Protein AF-A0A961R916-F1 (afdb_monomer)

Foldseek 3Di:
DDDDDDDDDDDDDDDDDDDDDDDPPDDDDPDPDDDPPLVVLVVLLVVLCVVLVWAPWDKDQCVPVDPPGGIDIDTHAPDLVSLLVSVVSSQVSCVVSVVDGDDWDPSVVSPDIDD

Sequence (115 aa):
MRPQSRCSSRKGKTLTTATHTKTAKAASKPDAGRSSGEHEALRTALASLEDSKAEDIVPIDIKGKSSLADYMVVASGRSHRHVAAVADHLIKAMKEAGFGNARVEGLSSADWVLI

Structure (mmCIF, N/CA/C/O backbone):
data_AF-A0A961R916-F1
#
_entry.id   AF-A0A961R916-F1
#
loop_
_atom_site.group_PDB
_atom_site.id
_atom_site.type_symbol
_atom_site.label_atom_id
_atom_site.label_alt_id
_atom_site.label_comp_id
_atom_site.label_asym_id
_atom_site.label_entity_id
_atom_site.label_seq_id
_atom_site.pdbx_PDB_ins_code
_atom_site.Cartn_x
_atom_site.Cartn_y
_atom_site.Cartn_z
_atom_site.occupancy
_atom_site.B_iso_or_equiv
_atom_site.auth_seq_id
_atom_site.auth_comp_id
_atom_site.auth_asym_id
_atom_site.auth_atom_id
_atom_site.pdbx_PDB_model_num
ATOM 1 N N . MET A 1 1 ? 50.541 -52.027 -26.596 1.00 45.56 1 MET A N 1
ATOM 2 C CA . MET A 1 1 ? 50.386 -50.562 -26.436 1.00 45.56 1 MET A CA 1
ATOM 3 C C . MET A 1 1 ? 48.987 -50.138 -26.875 1.00 45.56 1 MET A C 1
ATOM 5 O O . MET A 1 1 ? 48.628 -50.423 -28.007 1.00 45.56 1 MET A O 1
ATOM 9 N N . ARG A 1 2 ? 48.191 -49.495 -26.008 1.00 47.84 2 ARG A N 1
ATOM 10 C CA . ARG A 1 2 ? 46.888 -48.891 -26.361 1.00 47.84 2 ARG A CA 1
ATOM 11 C C . ARG A 1 2 ? 47.063 -47.369 -26.496 1.00 47.84 2 ARG A C 1
ATOM 13 O O . ARG A 1 2 ? 47.609 -46.782 -25.563 1.00 47.84 2 ARG A O 1
ATOM 20 N N . PRO A 1 3 ? 46.644 -46.721 -27.597 1.00 57.22 3 PRO A N 1
ATOM 21 C CA . PRO A 1 3 ? 46.799 -45.278 -27.738 1.00 57.22 3 PRO A CA 1
ATOM 22 C C . PRO A 1 3 ? 45.719 -44.534 -26.942 1.00 57.22 3 PRO A C 1
ATOM 24 O O . PRO A 1 3 ? 44.528 -44.832 -27.042 1.00 57.22 3 PRO A O 1
ATOM 27 N N . GLN A 1 4 ? 46.152 -43.556 -26.146 1.00 57.81 4 GLN A N 1
ATOM 28 C CA . GLN A 1 4 ? 45.270 -42.628 -25.447 1.00 57.81 4 GLN A CA 1
ATOM 29 C C . GLN A 1 4 ? 44.625 -41.670 -26.452 1.00 57.81 4 GLN A C 1
ATOM 31 O O . GLN A 1 4 ? 45.313 -40.881 -27.101 1.00 57.81 4 GLN A O 1
ATOM 36 N N . SER A 1 5 ? 43.299 -41.721 -26.562 1.00 55.22 5 SER A N 1
ATOM 37 C CA . SER A 1 5 ? 42.526 -40.725 -27.301 1.00 55.22 5 SER A CA 1
ATOM 38 C C . SER A 1 5 ? 42.108 -39.604 -26.355 1.00 55.22 5 SER A C 1
ATOM 40 O O . SER A 1 5 ? 41.364 -39.808 -25.398 1.00 55.22 5 SER A O 1
ATOM 42 N N . ARG A 1 6 ? 42.652 -38.417 -26.632 1.00 50.91 6 ARG A N 1
ATOM 43 C CA . ARG A 1 6 ? 42.364 -37.136 -25.984 1.00 50.91 6 ARG A CA 1
ATOM 44 C C . ARG A 1 6 ? 40.872 -36.809 -26.083 1.00 50.91 6 ARG A C 1
ATOM 46 O O . ARG A 1 6 ? 40.343 -36.672 -27.181 1.00 50.91 6 ARG A O 1
ATOM 53 N N . CYS A 1 7 ? 40.219 -36.611 -24.941 1.00 38.00 7 CYS A N 1
ATOM 54 C CA . CYS A 1 7 ? 38.885 -36.026 -24.882 1.00 38.00 7 CYS A CA 1
ATOM 55 C C . CYS A 1 7 ? 38.995 -34.518 -25.168 1.00 38.00 7 CYS A C 1
ATOM 57 O O . CYS A 1 7 ? 39.563 -33.763 -24.378 1.00 38.00 7 CYS A O 1
ATOM 59 N N . SER A 1 8 ? 38.518 -34.080 -26.333 1.00 55.66 8 SER A N 1
ATOM 60 C CA . SER A 1 8 ? 38.477 -32.670 -26.716 1.00 55.66 8 SER A CA 1
ATOM 61 C C . SER A 1 8 ? 37.241 -31.989 -26.128 1.00 55.66 8 SER A C 1
ATOM 63 O O . SER A 1 8 ? 36.123 -32.232 -26.581 1.00 55.66 8 SER A O 1
ATOM 65 N N . SER A 1 9 ? 37.457 -31.100 -25.160 1.00 49.53 9 SER A N 1
ATOM 66 C CA . SER A 1 9 ? 36.472 -30.117 -24.702 1.00 49.53 9 SER A CA 1
ATOM 67 C C . SER A 1 9 ? 36.024 -29.220 -25.862 1.00 49.53 9 SER A C 1
ATOM 69 O O . SER A 1 9 ? 36.858 -28.632 -26.557 1.00 49.53 9 SER A O 1
ATOM 71 N N . ARG A 1 10 ? 34.709 -29.096 -26.083 1.00 49.38 10 ARG A N 1
ATOM 72 C CA . ARG A 1 10 ? 34.151 -28.055 -26.951 1.00 49.38 10 ARG A CA 1
ATOM 73 C C . ARG A 1 10 ? 32.774 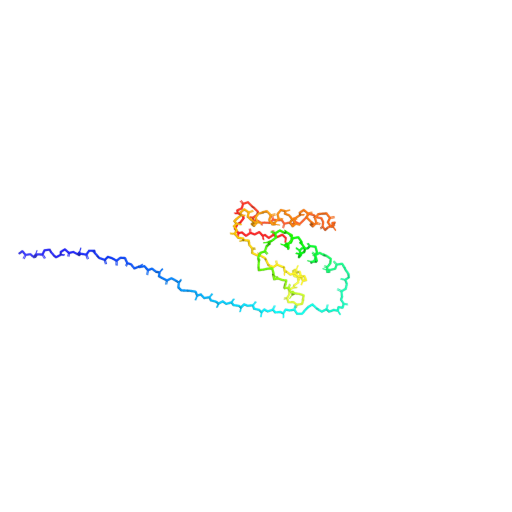-27.567 -26.477 1.00 49.38 10 ARG A C 1
ATOM 75 O O . ARG A 1 10 ? 31.782 -28.271 -26.586 1.00 49.38 10 ARG A O 1
ATOM 82 N N . LYS A 1 11 ? 32.797 -26.300 -26.046 1.00 48.81 11 LYS A N 1
ATOM 83 C CA . LYS A 1 11 ? 31.811 -25.216 -26.232 1.00 48.81 11 LYS A CA 1
ATOM 84 C C . LYS A 1 11 ? 30.405 -25.354 -25.623 1.00 48.81 11 LYS A C 1
ATOM 86 O O . LYS A 1 11 ? 29.509 -25.956 -26.194 1.00 48.81 11 LYS A O 1
ATOM 91 N N . GLY A 1 12 ? 30.224 -24.611 -24.526 1.00 48.34 12 GLY A N 1
ATOM 92 C CA . GLY A 1 12 ? 29.336 -23.440 -24.455 1.00 48.34 12 GLY A CA 1
ATOM 93 C C . GLY A 1 12 ? 27.918 -23.603 -24.996 1.00 48.34 12 GLY A C 1
ATOM 94 O O . GLY A 1 12 ? 27.673 -23.364 -26.174 1.00 48.34 12 GLY A O 1
ATOM 95 N N . LYS A 1 13 ? 26.976 -23.903 -24.100 1.00 49.53 13 LYS A N 1
ATOM 96 C CA . LYS A 1 13 ? 25.539 -23.822 -24.361 1.00 49.53 13 LYS A CA 1
ATOM 97 C C . LYS A 1 13 ? 25.034 -22.484 -23.813 1.00 49.53 13 LYS A C 1
ATOM 99 O O . LYS A 1 13 ? 24.832 -22.344 -22.612 1.00 49.53 13 LYS A O 1
ATOM 104 N N . THR A 1 14 ? 24.895 -21.483 -24.678 1.00 47.12 14 THR A N 1
ATOM 105 C CA . THR A 1 14 ? 24.202 -20.231 -24.348 1.00 47.12 14 THR A CA 1
ATOM 106 C C . THR A 1 14 ? 22.722 -20.538 -24.161 1.00 47.12 14 THR A C 1
ATOM 108 O O . THR A 1 14 ? 22.051 -20.964 -25.100 1.00 47.12 14 THR A O 1
ATOM 111 N N . LEU A 1 15 ? 22.227 -20.366 -22.938 1.00 57.22 15 LEU A N 1
ATOM 112 C CA . LEU A 1 15 ? 20.807 -20.455 -22.627 1.00 57.22 15 LEU A CA 1
ATOM 113 C C . LEU A 1 15 ? 20.149 -19.130 -23.012 1.00 57.22 15 LEU A C 1
ATOM 115 O O . LEU A 1 15 ? 20.230 -18.141 -22.293 1.00 57.22 15 LEU A O 1
ATOM 119 N N . THR A 1 16 ? 19.528 -19.121 -24.186 1.00 54.62 16 THR A N 1
ATOM 120 C CA . THR A 1 16 ? 18.519 -18.139 -24.574 1.00 54.62 16 THR A CA 1
ATOM 121 C C . THR A 1 16 ? 17.249 -18.451 -23.786 1.00 54.62 16 THR A C 1
ATOM 123 O O . THR A 1 16 ? 16.638 -19.494 -24.007 1.00 54.62 16 THR A O 1
ATOM 126 N N . THR A 1 17 ? 16.838 -17.578 -22.870 1.00 48.62 17 THR A N 1
ATOM 127 C CA . THR A 1 17 ? 15.488 -17.620 -22.297 1.00 48.62 17 THR A CA 1
ATOM 128 C C . THR A 1 17 ? 14.648 -16.548 -22.972 1.00 48.62 17 THR A C 1
ATOM 130 O O . THR A 1 17 ? 14.774 -15.352 -22.721 1.00 48.62 17 THR A O 1
ATOM 133 N N . ALA A 1 18 ? 13.828 -17.020 -23.908 1.00 48.16 18 ALA A N 1
ATOM 134 C CA . ALA A 1 18 ? 12.769 -16.259 -24.534 1.00 48.16 18 ALA A CA 1
ATOM 135 C C . ALA A 1 18 ? 11.663 -15.927 -23.518 1.00 48.16 18 ALA A C 1
ATOM 137 O O . ALA A 1 18 ? 11.364 -16.689 -22.599 1.00 48.16 18 ALA A O 1
ATOM 138 N N . THR A 1 19 ? 11.075 -14.762 -23.743 1.00 43.34 19 THR A N 1
ATOM 139 C CA . THR A 1 19 ? 9.897 -14.151 -23.135 1.00 43.34 19 THR A CA 1
ATOM 140 C C . THR A 1 19 ? 8.757 -15.134 -22.864 1.00 43.34 19 THR A C 1
ATOM 142 O O . THR A 1 19 ? 8.275 -15.799 -23.775 1.00 43.34 19 THR A O 1
ATOM 145 N N . HIS A 1 20 ? 8.240 -15.126 -21.633 1.00 52.53 20 HIS A N 1
ATOM 146 C CA . HIS A 1 20 ? 6.872 -15.550 -21.344 1.00 52.53 20 HIS A CA 1
ATOM 147 C C . HIS A 1 20 ? 6.070 -14.345 -20.853 1.00 52.53 20 HIS A C 1
ATOM 149 O O . HIS A 1 20 ? 6.133 -13.937 -19.697 1.00 52.53 20 HIS A O 1
ATOM 155 N N . THR A 1 21 ? 5.300 -13.785 -21.781 1.00 42.38 21 THR A N 1
ATOM 156 C CA . THR A 1 21 ? 4.117 -12.973 -21.520 1.00 42.38 21 THR A CA 1
ATOM 157 C C . THR A 1 21 ? 3.141 -13.777 -20.662 1.00 42.38 21 THR A C 1
ATOM 159 O O . THR A 1 21 ? 2.683 -14.840 -21.079 1.00 42.38 21 THR A O 1
ATOM 162 N N . LYS A 1 22 ? 2.763 -13.264 -19.489 1.00 35.50 22 LYS A N 1
ATOM 163 C CA . LYS A 1 22 ? 1.511 -13.664 -18.839 1.00 35.50 22 LYS A CA 1
ATOM 164 C C . LYS A 1 22 ? 0.848 -12.459 -18.191 1.00 35.50 22 LYS A C 1
ATOM 166 O O . LYS A 1 22 ? 0.989 -12.193 -17.006 1.00 35.50 22 LYS A O 1
ATOM 171 N N . THR A 1 23 ? 0.077 -11.760 -19.016 1.00 38.31 23 THR A N 1
ATOM 172 C CA . THR A 1 23 ? -1.051 -10.941 -18.584 1.00 38.31 23 THR A CA 1
ATOM 173 C C . THR A 1 23 ? -1.942 -11.772 -17.659 1.00 38.31 23 THR A C 1
ATOM 175 O O . THR A 1 23 ? -2.604 -12.706 -18.106 1.00 38.31 23 THR A O 1
ATOM 178 N N . ALA A 1 24 ? -1.981 -11.426 -16.376 1.00 36.78 24 ALA A N 1
ATOM 179 C CA . ALA A 1 24 ? -3.043 -11.831 -15.466 1.00 36.78 24 ALA A CA 1
ATOM 180 C C . ALA A 1 24 ? -3.863 -10.588 -15.113 1.00 36.78 24 ALA A C 1
ATOM 182 O O . ALA A 1 24 ? -3.801 -10.039 -14.020 1.00 36.78 24 ALA A O 1
ATOM 183 N N . LYS A 1 25 ? -4.643 -10.137 -16.098 1.00 40.25 25 LYS A N 1
ATOM 184 C CA . LYS A 1 25 ? -5.783 -9.254 -15.880 1.00 40.25 25 LYS A CA 1
ATOM 185 C C . LYS A 1 25 ? -6.847 -10.069 -15.145 1.00 40.25 25 LYS A C 1
ATOM 187 O O . LYS A 1 25 ? -7.598 -10.804 -15.777 1.00 40.25 25 LYS A O 1
ATOM 192 N N . ALA A 1 26 ? -6.910 -9.935 -13.827 1.00 33.94 26 ALA A N 1
ATOM 193 C CA . ALA A 1 26 ? -8.058 -10.349 -13.031 1.00 33.94 26 ALA A CA 1
ATOM 194 C C . ALA A 1 26 ? -8.639 -9.100 -12.367 1.00 33.94 26 ALA A C 1
ATOM 196 O O . ALA A 1 26 ? -8.316 -8.746 -11.238 1.00 33.94 26 ALA A O 1
ATOM 197 N N . ALA A 1 27 ? -9.478 -8.407 -13.135 1.00 46.53 27 ALA A N 1
ATOM 198 C CA . ALA A 1 27 ? -10.350 -7.369 -12.622 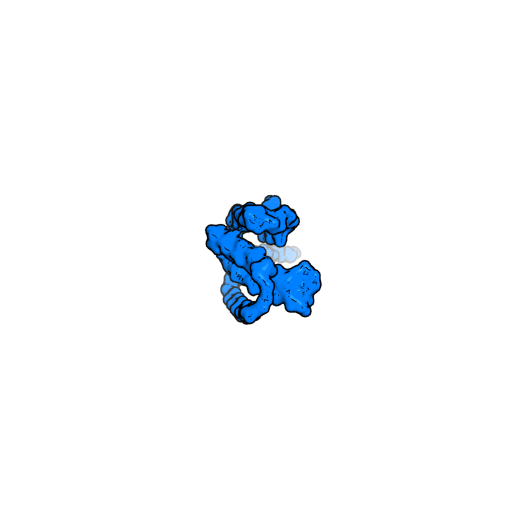1.00 46.53 27 ALA A CA 1
ATOM 199 C C . ALA A 1 27 ? -11.313 -7.999 -11.609 1.00 46.53 27 ALA A C 1
ATOM 201 O O . ALA A 1 27 ? -12.214 -8.747 -11.990 1.00 46.53 27 ALA A O 1
ATOM 202 N N . SER A 1 28 ? -11.125 -7.685 -10.332 1.00 43.25 28 SER A N 1
ATOM 203 C CA . SER A 1 28 ? -12.145 -7.893 -9.309 1.00 43.25 28 SER A CA 1
ATOM 204 C C . SER A 1 28 ? -12.829 -6.544 -9.113 1.00 43.25 28 SER A C 1
ATOM 206 O O . SER A 1 28 ? -12.197 -5.580 -8.689 1.00 43.25 28 SER A O 1
ATOM 208 N N . LYS A 1 29 ? -14.090 -6.445 -9.548 1.00 46.16 29 LYS A N 1
ATOM 209 C CA . LYS A 1 29 ? -14.952 -5.267 -9.352 1.00 46.16 29 LYS A CA 1
ATOM 210 C C . LYS A 1 29 ? -14.911 -4.828 -7.879 1.00 46.16 29 LYS A C 1
ATOM 212 O O . LYS A 1 29 ? -15.060 -5.708 -7.035 1.00 46.16 29 LYS A O 1
ATOM 217 N N . PRO A 1 30 ? -14.824 -3.526 -7.548 1.00 48.50 30 PRO A N 1
ATOM 218 C CA . PRO A 1 30 ? -15.193 -3.103 -6.213 1.00 48.50 30 PRO A CA 1
ATOM 219 C C . PRO A 1 30 ? -16.723 -3.060 -6.140 1.00 48.50 30 PRO A C 1
ATOM 221 O O . PRO A 1 30 ? -17.388 -2.359 -6.907 1.00 48.50 30 PRO A O 1
ATOM 224 N N . ASP A 1 31 ? -17.263 -3.882 -5.248 1.00 44.50 31 ASP A N 1
ATOM 225 C CA . ASP A 1 31 ? -18.655 -3.873 -4.822 1.00 44.50 31 ASP A CA 1
ATOM 226 C C . ASP A 1 31 ?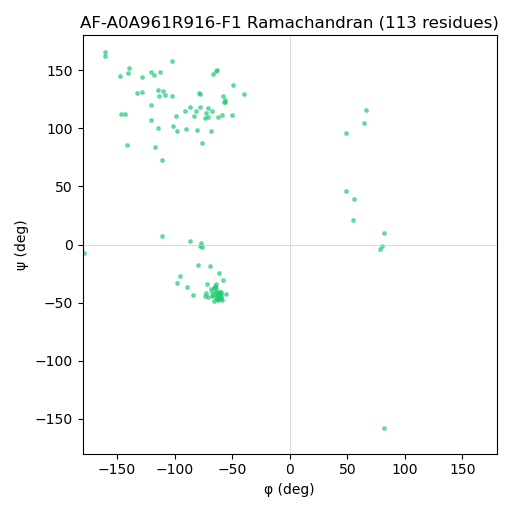 -18.976 -2.492 -4.228 1.00 44.50 31 ASP A C 1
ATOM 228 O O . ASP A 1 31 ? -18.423 -2.068 -3.212 1.00 44.50 31 ASP A O 1
ATOM 232 N N . ALA A 1 32 ? -19.810 -1.734 -4.934 1.00 41.88 32 ALA A N 1
ATOM 233 C CA . ALA A 1 32 ? -20.269 -0.426 -4.506 1.00 41.88 32 ALA A CA 1
ATOM 234 C C . ALA A 1 32 ? -21.329 -0.613 -3.413 1.00 41.88 32 ALA A C 1
ATOM 236 O O . ALA A 1 32 ? -22.517 -0.688 -3.723 1.00 41.88 32 ALA A O 1
ATOM 237 N N . GLY A 1 33 ? -20.923 -0.709 -2.141 1.00 46.66 33 GLY A N 1
ATOM 238 C CA . GLY A 1 33 ? -21.944 -0.810 -1.096 1.00 46.66 33 GLY A CA 1
ATOM 239 C C . GLY A 1 33 ? -21.575 -0.897 0.381 1.00 46.66 33 GLY A C 1
ATOM 240 O O . GLY A 1 33 ? -22.515 -0.837 1.174 1.00 46.66 33 GLY A O 1
ATOM 241 N N . ARG A 1 34 ? -20.314 -1.031 0.833 1.00 44.44 34 ARG A N 1
ATOM 242 C CA . ARG A 1 34 ? -20.105 -1.353 2.262 1.00 44.44 34 ARG A CA 1
ATOM 243 C C . ARG A 1 34 ? -18.908 -0.692 2.954 1.00 44.44 34 ARG A C 1
ATOM 245 O O . ARG A 1 34 ? -17.769 -1.035 2.715 1.00 44.44 34 ARG A O 1
ATOM 252 N N . SER A 1 35 ? -19.273 0.192 3.887 1.00 45.22 35 SER A N 1
ATOM 253 C CA . SER A 1 35 ? -18.529 0.754 5.021 1.00 45.22 35 SER A CA 1
ATOM 254 C C . SER A 1 35 ? -17.317 1.658 4.724 1.00 45.22 35 SER A C 1
ATOM 256 O O . SER A 1 35 ? -16.286 1.281 4.178 1.00 45.22 35 SER A O 1
ATOM 258 N N . SER A 1 36 ? -17.456 2.918 5.128 1.00 53.22 36 SER A N 1
ATOM 259 C CA . SER A 1 36 ? -16.514 4.001 4.847 1.00 53.22 36 SER A CA 1
ATOM 260 C C . SER A 1 36 ? -15.108 3.779 5.424 1.00 53.22 36 SER A C 1
ATOM 262 O O . SER A 1 36 ? -14.161 4.327 4.878 1.00 53.22 36 SER A O 1
ATOM 264 N N . GLY A 1 37 ? -14.968 2.964 6.480 1.00 54.97 37 GLY A N 1
ATOM 265 C CA . GLY A 1 37 ? -13.694 2.737 7.177 1.00 54.97 37 GLY A CA 1
ATOM 266 C C . GLY A 1 37 ? -12.844 1.588 6.618 1.00 54.97 37 GLY A C 1
ATOM 267 O O . GLY A 1 37 ? -11.626 1.720 6.541 1.00 54.97 37 GLY A O 1
ATOM 268 N N . GLU A 1 38 ? -13.457 0.485 6.160 1.00 60.69 38 GLU A N 1
ATOM 269 C CA . GLU A 1 38 ? -12.732 -0.659 5.559 1.00 60.69 38 GLU A CA 1
ATOM 270 C C . GLU A 1 38 ? -12.029 -0.245 4.253 1.00 60.69 38 GLU A C 1
ATOM 272 O O . GLU A 1 38 ? -10.933 -0.702 3.928 1.00 60.69 38 GLU A O 1
ATOM 277 N N . HIS A 1 39 ? -12.653 0.673 3.514 1.00 75.56 39 HIS A N 1
ATOM 278 C CA . HIS A 1 39 ? -12.094 1.230 2.290 1.00 75.56 39 HIS A CA 1
ATOM 279 C C . HIS A 1 39 ? -11.051 2.320 2.535 1.00 75.56 39 HIS A C 1
ATOM 281 O O . HIS A 1 39 ? -10.298 2.632 1.614 1.00 75.56 39 HIS A O 1
ATOM 287 N N . GLU A 1 40 ? -10.996 2.918 3.723 1.00 84.44 40 GLU A N 1
ATOM 288 C CA . GLU A 1 40 ? -10.088 4.031 3.995 1.00 84.44 40 GLU A CA 1
ATOM 289 C C . GLU A 1 40 ? -8.637 3.551 4.067 1.00 84.44 40 GLU A C 1
ATOM 291 O O . GLU A 1 40 ? -7.783 4.105 3.380 1.00 84.44 40 GLU A O 1
ATOM 296 N N . ALA A 1 41 ? -8.378 2.438 4.762 1.00 84.12 41 ALA A N 1
ATOM 297 C CA . ALA A 1 41 ? -7.052 1.817 4.793 1.00 84.12 41 ALA A CA 1
ATOM 298 C C . ALA A 1 41 ? -6.583 1.397 3.390 1.00 84.12 41 ALA A C 1
ATOM 300 O O . ALA A 1 41 ? -5.449 1.674 2.999 1.00 84.12 41 ALA A O 1
ATOM 301 N N . LEU A 1 42 ? -7.474 0.787 2.597 1.00 88.25 42 LEU A N 1
ATOM 302 C CA . LEU A 1 42 ? -7.177 0.398 1.217 1.00 88.25 42 LEU A CA 1
ATOM 303 C C . LEU A 1 42 ? -6.864 1.619 0.341 1.00 88.25 42 LEU A C 1
ATOM 305 O O . LEU A 1 42 ? -5.905 1.592 -0.425 1.00 88.25 42 LEU A O 1
ATOM 309 N N . ARG A 1 43 ? -7.654 2.692 0.448 1.00 89.31 43 ARG A N 1
ATOM 310 C CA . ARG A 1 43 ? -7.443 3.932 -0.314 1.00 89.31 43 ARG A CA 1
ATOM 311 C C . ARG A 1 43 ? -6.121 4.591 0.051 1.00 89.31 43 ARG A C 1
ATOM 313 O O . ARG A 1 43 ? -5.388 4.970 -0.855 1.00 89.31 43 ARG A O 1
ATOM 320 N N . THR A 1 44 ? -5.798 4.679 1.338 1.00 89.81 44 THR A N 1
ATOM 321 C CA . THR A 1 44 ? -4.518 5.219 1.812 1.00 89.81 44 THR A CA 1
ATOM 322 C C . THR A 1 44 ? -3.346 4.380 1.314 1.00 89.81 44 THR A C 1
ATOM 324 O O . THR A 1 44 ? -2.355 4.934 0.840 1.00 89.81 44 THR A O 1
ATOM 327 N N . ALA A 1 45 ? -3.465 3.050 1.355 1.00 89.75 45 ALA A N 1
ATOM 328 C CA . ALA A 1 45 ? -2.432 2.162 0.840 1.00 89.75 45 ALA A CA 1
ATOM 329 C C . ALA A 1 45 ? -2.226 2.340 -0.671 1.00 89.75 45 ALA A C 1
ATOM 331 O O . ALA A 1 45 ? -1.093 2.499 -1.117 1.00 89.75 45 ALA A O 1
ATOM 332 N N . LEU A 1 46 ? -3.309 2.381 -1.455 1.00 91.88 46 LEU A N 1
ATOM 333 C CA . LEU A 1 46 ? -3.240 2.609 -2.901 1.00 91.88 46 LEU A CA 1
ATOM 334 C C . LEU A 1 46 ? -2.629 3.975 -3.235 1.00 91.88 46 LEU A C 1
ATOM 336 O O . LEU A 1 46 ? -1.709 4.030 -4.044 1.00 91.88 46 LEU A O 1
ATOM 340 N N . ALA A 1 47 ? -3.066 5.045 -2.567 1.00 92.12 47 ALA A N 1
ATOM 341 C CA . ALA A 1 47 ? -2.517 6.385 -2.768 1.00 92.12 47 ALA A CA 1
ATOM 342 C C . ALA A 1 47 ? -1.012 6.435 -2.455 1.00 92.12 47 ALA A C 1
ATOM 344 O O . ALA A 1 47 ? -0.225 6.929 -3.257 1.00 92.12 47 ALA A O 1
ATOM 345 N N . SER A 1 48 ? -0.582 5.839 -1.338 1.00 91.75 48 SER A N 1
ATOM 346 C CA . SER A 1 48 ? 0.836 5.809 -0.961 1.00 91.75 48 SER A CA 1
ATOM 347 C C . SER A 1 48 ? 1.699 5.000 -1.940 1.00 91.75 48 SER A C 1
ATOM 349 O O . SER A 1 48 ? 2.834 5.387 -2.244 1.00 91.75 48 SER A O 1
ATOM 351 N N . LEU A 1 49 ? 1.165 3.898 -2.480 1.00 91.62 49 LEU A N 1
ATOM 352 C CA . LEU A 1 49 ? 1.832 3.098 -3.511 1.00 91.62 49 LEU A CA 1
ATOM 353 C C . LEU A 1 49 ? 1.934 3.855 -4.849 1.00 91.62 49 LEU A C 1
ATOM 355 O O . LEU A 1 49 ? 2.971 3.784 -5.514 1.00 91.62 49 LEU A O 1
ATOM 359 N N . GLU A 1 50 ? 0.901 4.613 -5.227 1.00 90.88 50 GLU A N 1
ATOM 360 C CA . GLU A 1 50 ? 0.896 5.466 -6.424 1.00 90.88 50 GLU A CA 1
ATOM 361 C C . GLU A 1 50 ? 1.869 6.650 -6.312 1.00 90.88 50 GLU A C 1
ATOM 363 O O . GLU A 1 50 ? 2.591 6.958 -7.273 1.00 90.88 50 GLU A O 1
ATOM 368 N N . ASP A 1 51 ? 1.935 7.284 -5.139 1.00 92.38 51 ASP A N 1
ATOM 369 C CA . ASP A 1 51 ? 2.882 8.359 -4.827 1.00 92.38 51 ASP A CA 1
ATOM 370 C C . ASP A 1 51 ? 4.324 7.857 -4.897 1.00 92.38 51 ASP A C 1
ATOM 372 O O . ASP A 1 51 ? 5.193 8.500 -5.494 1.00 92.38 51 ASP A O 1
ATOM 376 N N . SER A 1 52 ? 4.558 6.648 -4.384 1.00 90.81 52 SER A N 1
ATOM 377 C CA . SER A 1 52 ? 5.868 5.992 -4.413 1.00 90.81 52 SER A CA 1
ATOM 378 C C . SER A 1 52 ? 6.233 5.411 -5.784 1.00 90.81 52 SER A C 1
ATOM 380 O O . SER A 1 52 ? 7.332 4.892 -5.947 1.00 90.81 52 SER A O 1
ATOM 382 N N . LYS A 1 53 ? 5.351 5.511 -6.792 1.00 92.06 53 LYS A N 1
ATOM 383 C CA . LYS A 1 53 ? 5.550 4.976 -8.155 1.00 92.06 53 LYS A CA 1
ATOM 384 C C . LYS A 1 53 ? 5.866 3.476 -8.187 1.00 92.06 53 LYS A C 1
ATOM 386 O O . LYS A 1 53 ? 6.675 3.032 -9.016 1.00 92.06 53 LYS A O 1
ATOM 391 N N . ALA A 1 54 ? 5.197 2.719 -7.316 1.00 90.88 54 ALA A N 1
ATOM 392 C CA . ALA A 1 54 ? 5.225 1.264 -7.334 1.00 90.88 54 ALA A CA 1
ATOM 393 C C . ALA A 1 54 ? 4.617 0.717 -8.639 1.00 90.88 54 ALA A C 1
ATOM 395 O O . ALA A 1 54 ? 3.755 1.341 -9.260 1.00 90.88 54 ALA A O 1
ATOM 396 N N . GLU A 1 55 ? 5.098 -0.444 -9.070 1.00 91.00 55 GLU A N 1
ATOM 397 C CA . GLU A 1 55 ? 4.651 -1.119 -10.289 1.00 91.00 55 GLU A CA 1
ATOM 398 C C . GLU A 1 55 ? 3.710 -2.272 -9.948 1.00 91.00 55 GLU A C 1
ATOM 400 O O . GLU A 1 55 ? 3.719 -2.777 -8.827 1.00 91.00 55 GLU A O 1
ATOM 405 N N . ASP A 1 56 ? 2.887 -2.685 -10.912 1.00 91.38 56 ASP A N 1
ATOM 406 C CA . ASP A 1 56 ? 1.989 -3.840 -10.781 1.00 91.38 56 ASP A CA 1
ATOM 407 C C . ASP A 1 56 ? 1.154 -3.841 -9.487 1.00 91.38 56 ASP A C 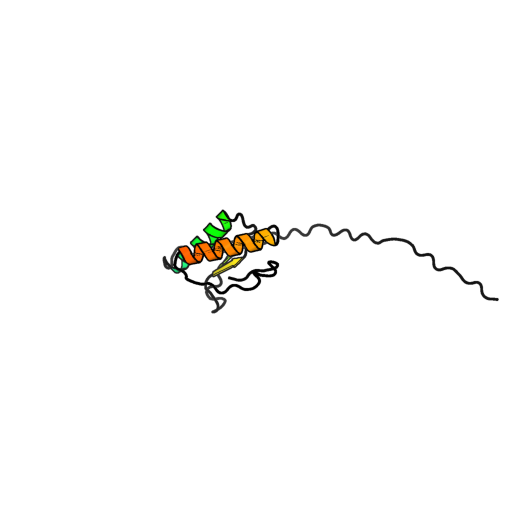1
ATOM 409 O O . ASP A 1 56 ? 1.055 -4.853 -8.795 1.00 91.38 56 ASP A O 1
ATOM 413 N N . ILE A 1 57 ? 0.555 -2.693 -9.149 1.00 92.62 57 ILE A N 1
ATOM 414 C CA . ILE A 1 57 ? -0.323 -2.559 -7.982 1.00 92.62 57 ILE A CA 1
ATOM 415 C C . ILE A 1 57 ? -1.634 -3.302 -8.266 1.00 92.62 57 ILE A C 1
ATOM 417 O O . ILE A 1 57 ? -2.455 -2.868 -9.078 1.00 92.62 57 ILE A O 1
ATOM 421 N N . VAL A 1 58 ? -1.842 -4.426 -7.585 1.00 91.88 58 VAL A N 1
ATOM 422 C CA . VAL A 1 58 ? -3.028 -5.273 -7.720 1.00 91.88 58 VAL A CA 1
ATOM 423 C C . VAL A 1 58 ? -3.736 -5.384 -6.368 1.00 91.88 58 VAL A C 1
ATOM 425 O O . VAL A 1 58 ? -3.256 -6.093 -5.479 1.00 91.88 58 VAL A O 1
ATOM 428 N N . PRO A 1 59 ? -4.893 -4.719 -6.193 1.00 89.62 59 PRO A N 1
ATOM 429 C CA . PRO A 1 59 ? -5.766 -4.957 -5.056 1.00 89.62 59 PRO A CA 1
ATOM 430 C C . PRO A 1 59 ? -6.570 -6.246 -5.270 1.00 89.62 59 PRO A C 1
ATOM 432 O O . PRO A 1 59 ? -7.202 -6.454 -6.308 1.00 89.62 59 PRO A O 1
ATOM 435 N N . ILE A 1 60 ? -6.550 -7.118 -4.271 1.00 89.62 60 ILE A N 1
ATOM 436 C CA . ILE A 1 60 ? -7.212 -8.417 -4.261 1.00 89.62 60 ILE A CA 1
ATOM 437 C C . ILE A 1 60 ? -8.201 -8.432 -3.099 1.00 89.62 60 ILE A C 1
ATOM 439 O O . ILE A 1 60 ? -7.818 -8.315 -1.937 1.00 89.62 60 ILE A O 1
ATOM 443 N N . ASP A 1 61 ? -9.476 -8.621 -3.425 1.00 87.62 61 ASP A N 1
ATOM 444 C CA . ASP A 1 61 ? -10.518 -8.876 -2.436 1.00 87.62 61 ASP A CA 1
ATOM 445 C C . ASP A 1 61 ? -10.505 -10.365 -2.044 1.00 87.62 61 ASP A C 1
ATOM 447 O O . ASP A 1 61 ? -10.735 -11.270 -2.870 1.00 87.62 61 ASP A O 1
ATOM 451 N N . ILE A 1 62 ? -10.173 -10.617 -0.780 1.00 88.88 62 ILE A N 1
ATOM 452 C CA . ILE A 1 62 ? -10.123 -11.951 -0.175 1.00 88.88 62 ILE A CA 1
ATOM 453 C C . ILE A 1 62 ? -11.228 -12.158 0.866 1.00 88.88 62 ILE A C 1
ATOM 455 O O . ILE A 1 62 ? -11.291 -13.232 1.478 1.00 88.88 62 ILE A O 1
ATOM 459 N N . LYS A 1 63 ? -12.159 -11.203 0.991 1.00 83.00 63 LYS A N 1
ATOM 460 C CA . LYS A 1 63 ? -13.331 -11.306 1.855 1.00 83.00 63 LYS A CA 1
ATOM 461 C C . LYS A 1 63 ? -14.136 -12.555 1.498 1.00 83.00 63 LYS A C 1
ATOM 463 O O . LYS A 1 63 ? -14.496 -12.800 0.347 1.00 83.00 63 LYS A O 1
ATOM 468 N N . GLY A 1 64 ? -14.365 -13.406 2.495 1.00 81.94 64 GLY A N 1
ATOM 469 C CA . GLY A 1 64 ? -15.084 -14.674 2.331 1.00 81.94 64 GLY A CA 1
ATOM 470 C C . GLY A 1 64 ? -14.274 -15.829 1.723 1.00 81.94 64 GLY A C 1
ATOM 471 O O . GLY A 1 64 ? -14.788 -16.943 1.667 1.00 81.94 64 GLY A O 1
ATOM 472 N N . LYS A 1 65 ? -13.017 -15.612 1.309 1.00 83.69 65 LYS A N 1
ATOM 473 C CA . LYS A 1 65 ? -12.083 -16.688 0.911 1.00 83.69 65 LYS A CA 1
ATOM 474 C C . LYS A 1 65 ? -11.135 -17.071 2.045 1.00 83.69 65 LYS A C 1
ATOM 476 O O . LYS A 1 65 ? -10.741 -18.227 2.148 1.00 83.69 65 LYS A O 1
ATOM 481 N N . SER A 1 66 ? -10.764 -16.101 2.876 1.00 83.94 66 SER A N 1
ATOM 482 C CA . SER A 1 66 ? -9.903 -16.282 4.042 1.00 83.94 66 SER A CA 1
ATOM 483 C C . SER A 1 66 ? -10.414 -15.430 5.200 1.00 83.94 66 SER A C 1
ATOM 485 O O . SER A 1 66 ? -10.961 -14.354 4.983 1.00 83.94 66 SER A O 1
ATOM 487 N N . SER A 1 67 ? -10.227 -15.905 6.429 1.00 84.12 67 SER A N 1
ATOM 488 C CA . SER A 1 67 ? -10.505 -15.145 7.654 1.00 84.12 67 SER A CA 1
ATOM 489 C C . SER A 1 67 ? -9.323 -14.278 8.100 1.00 84.12 67 SER A C 1
ATOM 491 O O . SER A 1 67 ? -9.379 -13.692 9.176 1.00 84.12 67 SER A O 1
ATOM 493 N N . LEU A 1 68 ? -8.231 -14.247 7.325 1.00 82.38 68 LEU A N 1
ATOM 494 C CA . LEU A 1 68 ? -7.020 -13.504 7.675 1.00 82.38 68 LEU A CA 1
ATOM 495 C C . LEU A 1 68 ? -7.199 -11.988 7.515 1.00 82.38 68 LEU A C 1
ATOM 497 O O . LEU A 1 68 ? -6.764 -11.234 8.377 1.00 82.38 68 LEU A O 1
ATOM 501 N N . ALA A 1 69 ? -7.811 -11.554 6.413 1.00 82.75 69 ALA A N 1
ATOM 502 C CA . ALA A 1 69 ? -8.032 -10.148 6.090 1.00 82.75 69 ALA A CA 1
ATOM 503 C C . ALA A 1 69 ? -9.146 -10.006 5.039 1.00 82.75 69 ALA A C 1
ATOM 505 O O . ALA A 1 69 ? -9.511 -10.985 4.386 1.00 82.75 69 ALA A O 1
ATOM 506 N N . ASP A 1 70 ? -9.658 -8.786 4.864 1.00 85.19 70 ASP A N 1
ATOM 507 C CA . ASP A 1 70 ? -10.651 -8.446 3.836 1.00 85.19 70 ASP A CA 1
ATOM 508 C C . ASP A 1 70 ? -9.999 -8.142 2.479 1.00 85.19 70 ASP A C 1
ATOM 510 O O . ASP A 1 70 ? -10.441 -8.629 1.439 1.00 85.19 70 ASP A O 1
ATOM 514 N N . TYR A 1 71 ? -8.900 -7.383 2.494 1.00 87.94 71 TYR A N 1
ATOM 515 C CA . TYR A 1 71 ? -8.179 -6.957 1.298 1.00 87.94 71 TYR A CA 1
ATOM 516 C C . TYR A 1 71 ? -6.696 -7.292 1.404 1.00 87.94 71 TYR A C 1
ATOM 518 O O . TYR A 1 71 ? -6.089 -7.184 2.467 1.00 87.94 71 TYR A O 1
ATOM 526 N N . MET A 1 72 ? -6.106 -7.651 0.271 1.00 89.31 72 MET A N 1
ATOM 527 C CA . MET A 1 72 ? -4.670 -7.835 0.110 1.00 89.31 72 MET A CA 1
ATOM 528 C C . MET A 1 72 ? -4.212 -7.015 -1.088 1.00 89.31 72 MET A C 1
ATOM 530 O O . MET A 1 72 ? -4.816 -7.094 -2.154 1.00 89.31 72 MET A O 1
ATOM 534 N N . VAL A 1 73 ? -3.151 -6.231 -0.936 1.00 90.50 73 VAL A N 1
ATOM 535 C CA . VAL A 1 73 ? -2.570 -5.462 -2.041 1.00 90.50 73 VAL A CA 1
ATOM 536 C C . VAL A 1 73 ? -1.188 -6.017 -2.328 1.00 90.50 73 VAL A C 1
ATOM 538 O O . VAL A 1 73 ? -0.371 -6.153 -1.422 1.00 90.50 73 VAL A O 1
ATOM 541 N N . VAL A 1 74 ? -0.936 -6.351 -3.588 1.00 92.06 74 VAL A N 1
ATOM 542 C CA . VAL A 1 74 ? 0.385 -6.769 -4.060 1.00 92.06 74 VAL A CA 1
ATOM 543 C C . VAL A 1 74 ? 0.925 -5.666 -4.952 1.00 92.06 74 VAL A C 1
ATOM 545 O O . VAL A 1 74 ? 0.207 -5.178 -5.819 1.00 92.06 74 VAL A O 1
ATOM 548 N N . ALA A 1 75 ? 2.171 -5.267 -4.730 1.00 92.81 75 ALA A N 1
ATOM 549 C CA . ALA A 1 75 ? 2.870 -4.293 -5.552 1.00 92.81 75 ALA A CA 1
ATOM 550 C C . ALA A 1 75 ? 4.322 -4.735 -5.746 1.00 92.81 75 ALA A C 1
ATOM 552 O O . ALA A 1 75 ? 4.898 -5.413 -4.893 1.00 92.81 75 ALA A O 1
ATOM 553 N N . SER A 1 76 ? 4.908 -4.339 -6.869 1.00 91.31 76 SER A N 1
ATOM 554 C CA . SER A 1 76 ? 6.280 -4.652 -7.257 1.00 91.31 76 SER A CA 1
ATOM 555 C C . SER A 1 76 ? 7.144 -3.392 -7.267 1.00 91.31 76 SER A C 1
ATOM 557 O O . SER A 1 76 ? 6.686 -2.288 -7.564 1.00 91.31 76 SER A O 1
ATOM 559 N N . GLY A 1 77 ? 8.430 -3.554 -6.954 1.00 91.25 77 GLY A N 1
ATOM 560 C CA . GLY A 1 77 ? 9.420 -2.482 -7.011 1.00 91.25 77 GLY A CA 1
ATOM 561 C C . GLY A 1 77 ? 10.528 -2.787 -8.016 1.00 91.25 77 GLY A C 1
ATOM 562 O O . GLY A 1 77 ? 10.959 -3.924 -8.169 1.00 91.25 77 GLY A O 1
ATOM 563 N N . ARG A 1 78 ? 11.039 -1.743 -8.675 1.00 90.62 78 ARG A N 1
ATOM 564 C CA . ARG A 1 78 ? 12.106 -1.842 -9.698 1.00 90.62 78 ARG A CA 1
ATOM 565 C C . ARG A 1 78 ? 13.490 -2.236 -9.159 1.00 90.62 78 ARG A C 1
ATOM 567 O O . ARG A 1 78 ? 14.374 -2.582 -9.935 1.00 90.62 78 ARG A O 1
ATOM 574 N N . SER A 1 79 ? 13.731 -2.091 -7.856 1.00 92.50 79 SER A N 1
ATOM 575 C CA . SER A 1 79 ? 15.004 -2.431 -7.202 1.00 92.50 79 SER A CA 1
ATOM 576 C C . SER A 1 79 ? 14.811 -2.607 -5.696 1.00 92.50 79 SER A C 1
ATOM 578 O O . SER A 1 79 ? 13.856 -2.066 -5.147 1.00 92.50 79 SER A O 1
ATOM 580 N N . HIS A 1 80 ? 15.750 -3.261 -5.006 1.00 91.88 80 HIS A N 1
ATOM 581 C CA . HIS A 1 80 ? 15.690 -3.446 -3.545 1.00 91.88 80 HIS A CA 1
ATOM 582 C C . HIS A 1 80 ? 15.551 -2.113 -2.797 1.00 91.88 80 HIS A C 1
ATOM 584 O O . HIS A 1 80 ? 14.733 -1.974 -1.894 1.00 91.88 80 HIS A O 1
ATOM 590 N N . ARG A 1 81 ? 16.303 -1.082 -3.216 1.00 92.44 81 ARG A N 1
ATOM 591 C CA . ARG A 1 81 ? 16.183 0.262 -2.626 1.00 92.44 81 ARG A CA 1
ATOM 592 C C . ARG A 1 81 ? 14.806 0.874 -2.869 1.00 92.44 81 ARG A C 1
ATOM 594 O O . ARG A 1 81 ? 14.290 1.554 -1.992 1.00 92.44 81 ARG A O 1
ATOM 601 N N . HIS A 1 82 ? 14.226 0.638 -4.046 1.00 93.31 82 HIS A N 1
ATOM 602 C CA . HIS A 1 82 ? 12.883 1.112 -4.368 1.00 93.31 82 HIS A CA 1
ATOM 603 C C . HIS A 1 82 ? 11.831 0.396 -3.510 1.00 93.31 82 HIS A C 1
ATOM 605 O O . HIS A 1 82 ? 10.989 1.067 -2.931 1.00 93.31 82 HIS A O 1
ATOM 611 N N . VAL A 1 83 ? 11.928 -0.927 -3.347 1.00 92.94 83 VAL A N 1
ATOM 612 C CA . VAL A 1 83 ? 11.032 -1.708 -2.476 1.00 92.94 83 VAL A CA 1
ATOM 613 C C . VAL A 1 83 ? 11.096 -1.210 -1.029 1.00 92.94 83 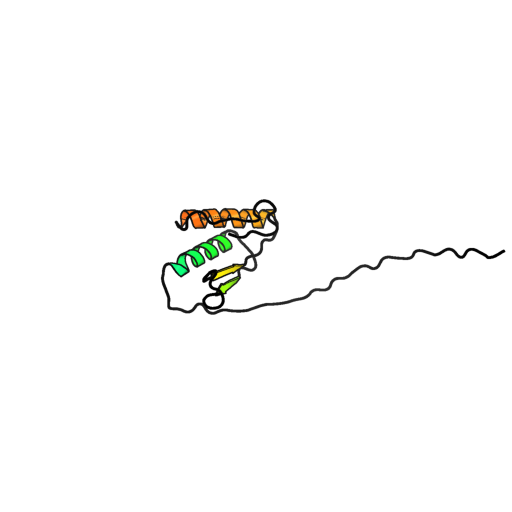VAL A C 1
ATOM 615 O O . VAL A 1 83 ? 10.054 -0.941 -0.437 1.00 92.94 83 VAL A O 1
ATOM 618 N N . ALA A 1 84 ? 12.300 -1.013 -0.481 1.00 92.94 84 ALA A N 1
ATOM 619 C CA . ALA A 1 84 ? 12.474 -0.483 0.872 1.00 92.94 84 ALA A CA 1
ATOM 620 C C . ALA A 1 84 ? 11.850 0.915 1.033 1.00 92.94 84 ALA A C 1
ATOM 622 O O . ALA A 1 84 ? 11.097 1.149 1.972 1.00 92.94 84 ALA A O 1
ATOM 623 N N . ALA A 1 85 ? 12.097 1.823 0.080 1.00 93.25 85 ALA A N 1
ATOM 624 C CA . ALA A 1 85 ? 11.547 3.177 0.121 1.00 93.25 85 ALA A CA 1
ATOM 625 C C . ALA A 1 85 ? 10.011 3.200 0.021 1.00 93.25 85 ALA A C 1
ATOM 627 O O . ALA A 1 85 ? 9.366 3.955 0.745 1.00 93.25 85 ALA A O 1
ATOM 628 N N . VAL A 1 86 ? 9.427 2.362 -0.845 1.00 93.94 86 VAL A N 1
ATOM 629 C CA . VAL A 1 86 ? 7.967 2.206 -0.974 1.00 93.94 86 VAL A CA 1
ATOM 630 C C . VAL A 1 86 ? 7.373 1.698 0.340 1.00 93.94 86 VAL A C 1
ATOM 632 O O . VAL A 1 86 ? 6.377 2.240 0.813 1.00 93.94 86 VAL A O 1
ATOM 635 N N . ALA A 1 87 ? 7.998 0.692 0.957 1.00 92.88 87 ALA A N 1
ATOM 636 C CA . ALA A 1 87 ? 7.554 0.152 2.236 1.00 92.88 87 ALA A CA 1
ATOM 63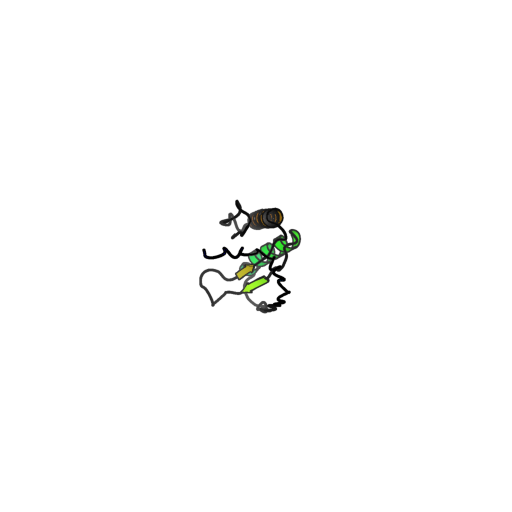7 C C . ALA A 1 87 ? 7.605 1.200 3.357 1.00 92.88 87 ALA A C 1
ATOM 639 O O . ALA A 1 87 ? 6.616 1.388 4.063 1.00 92.88 87 ALA A O 1
ATOM 640 N N . ASP A 1 88 ? 8.717 1.928 3.487 1.00 92.31 88 ASP A N 1
ATOM 641 C CA . ASP A 1 88 ? 8.870 2.996 4.480 1.00 92.31 88 ASP A CA 1
ATOM 642 C C . ASP A 1 88 ? 7.831 4.110 4.290 1.00 92.31 88 ASP A C 1
ATOM 644 O O . ASP A 1 88 ? 7.229 4.581 5.261 1.00 92.31 88 ASP A O 1
ATOM 648 N N . HIS A 1 89 ? 7.578 4.507 3.039 1.00 92.94 89 HIS A N 1
ATOM 649 C CA . HIS A 1 89 ? 6.566 5.508 2.711 1.00 92.94 89 HIS A CA 1
ATOM 650 C C . HIS A 1 89 ? 5.155 5.027 3.066 1.00 92.94 89 HIS A C 1
ATOM 652 O O . HIS A 1 89 ? 4.373 5.775 3.658 1.00 92.94 89 HIS A O 1
ATOM 658 N N . LEU A 1 90 ? 4.841 3.761 2.787 1.00 92.19 90 LEU A N 1
ATOM 659 C CA . LEU A 1 90 ? 3.561 3.157 3.141 1.00 92.19 90 LEU A CA 1
ATOM 660 C C . LEU A 1 90 ? 3.362 3.097 4.659 1.00 92.19 90 LEU A C 1
ATOM 662 O O . LEU A 1 90 ? 2.318 3.517 5.154 1.00 92.19 90 LEU A O 1
ATOM 666 N N . ILE A 1 91 ? 4.373 2.668 5.418 1.00 91.25 91 ILE A N 1
ATOM 667 C CA . ILE A 1 91 ? 4.326 2.637 6.889 1.00 91.25 91 ILE A CA 1
ATOM 668 C C . ILE A 1 91 ? 4.089 4.041 7.455 1.00 91.25 91 ILE A C 1
ATOM 670 O O . ILE A 1 91 ? 3.334 4.206 8.416 1.00 91.25 91 ILE A O 1
ATOM 674 N N . LYS A 1 92 ? 4.732 5.060 6.877 1.00 91.25 92 LYS A N 1
ATOM 675 C CA . LYS A 1 92 ? 4.551 6.453 7.291 1.00 91.25 92 LYS A CA 1
ATOM 676 C C . LYS A 1 92 ? 3.132 6.947 6.995 1.00 91.25 92 LYS A C 1
ATOM 678 O O . LYS A 1 92 ? 2.485 7.451 7.908 1.00 91.25 92 LYS A O 1
ATOM 683 N N . ALA A 1 93 ? 2.627 6.719 5.784 1.00 90.19 93 ALA A N 1
ATOM 684 C CA . ALA A 1 93 ? 1.270 7.098 5.390 1.00 90.19 93 ALA A CA 1
ATOM 685 C C . ALA A 1 93 ? 0.196 6.415 6.259 1.00 90.19 93 ALA A C 1
ATOM 687 O O . ALA A 1 93 ? -0.759 7.055 6.690 1.00 90.19 93 ALA A O 1
ATOM 688 N N . MET A 1 94 ? 0.381 5.134 6.592 1.00 89.19 94 MET A N 1
ATOM 689 C CA . MET A 1 94 ? -0.539 4.386 7.460 1.00 89.19 94 MET A CA 1
ATOM 690 C C . MET A 1 94 ? -0.560 4.932 8.895 1.00 89.19 94 MET A C 1
ATOM 692 O O . MET A 1 94 ? -1.625 5.014 9.510 1.00 89.19 94 MET A O 1
ATOM 696 N N . LYS A 1 95 ? 0.598 5.353 9.422 1.00 89.25 95 LYS A N 1
ATOM 697 C CA . LYS A 1 95 ? 0.686 6.019 10.731 1.00 89.25 95 LYS A CA 1
ATOM 698 C C . LYS A 1 95 ? 0.005 7.386 10.721 1.00 89.25 95 LYS A C 1
ATOM 700 O O . LYS A 1 95 ? -0.717 7.697 11.662 1.00 89.25 95 LYS A O 1
ATOM 705 N N . GLU A 1 96 ? 0.222 8.180 9.674 1.00 88.12 96 GLU A N 1
ATOM 706 C CA . GLU A 1 96 ? -0.391 9.507 9.510 1.00 88.12 96 GLU A CA 1
ATOM 707 C C . GLU A 1 96 ? -1.915 9.424 9.368 1.00 88.12 96 GLU A C 1
ATOM 709 O O . GLU A 1 96 ? -2.628 10.253 9.927 1.00 88.12 96 GLU A O 1
ATOM 714 N N . ALA A 1 97 ? -2.420 8.380 8.709 1.00 85.62 97 ALA A N 1
ATOM 715 C CA . ALA A 1 97 ? -3.849 8.102 8.596 1.00 85.62 97 ALA A CA 1
ATOM 716 C C . ALA A 1 97 ? -4.474 7.490 9.869 1.00 85.62 97 ALA A C 1
ATOM 718 O O . ALA A 1 97 ? -5.666 7.202 9.892 1.00 85.62 97 ALA A O 1
ATOM 719 N N . GLY A 1 98 ? -3.699 7.290 10.942 1.00 84.38 98 GLY A N 1
ATOM 720 C CA . GLY A 1 98 ? -4.217 6.828 12.233 1.00 84.38 98 GLY A CA 1
ATOM 721 C C . GLY A 1 98 ? -4.431 5.315 12.352 1.00 84.38 98 GLY A C 1
ATOM 722 O O . GLY A 1 98 ? -4.968 4.866 13.362 1.00 84.38 98 GLY A O 1
ATOM 723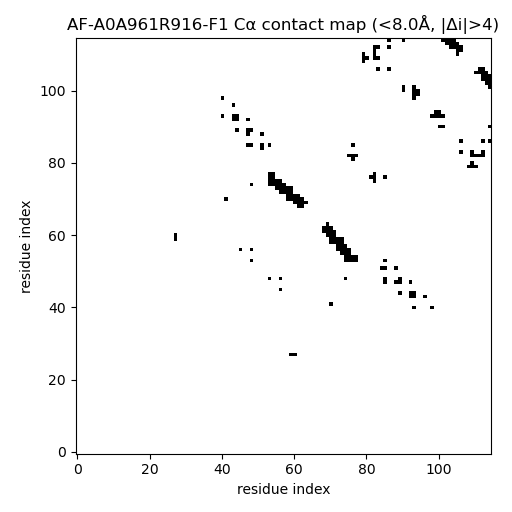 N N . PHE A 1 99 ? -3.965 4.512 11.387 1.00 79.19 99 PHE A N 1
ATOM 724 C CA . PHE A 1 99 ? -4.067 3.042 11.429 1.00 79.19 99 PHE A CA 1
ATOM 725 C C . PHE A 1 99 ? -3.031 2.374 12.357 1.00 79.19 99 PHE A C 1
ATOM 727 O O . PHE A 1 99 ? -3.045 1.158 12.537 1.00 79.19 99 PHE A O 1
ATOM 734 N N . GLY A 1 100 ? -2.153 3.160 12.992 1.00 78.19 100 GLY A N 1
ATOM 735 C CA . GLY A 1 100 ? -1.201 2.693 14.001 1.00 78.19 100 GLY A CA 1
ATOM 736 C C . GLY A 1 100 ? 0.072 2.059 13.429 1.00 78.19 100 GLY A C 1
ATOM 737 O O . GLY A 1 100 ? 0.503 2.348 12.312 1.00 78.19 100 GLY A O 1
ATOM 738 N N . ASN A 1 101 ? 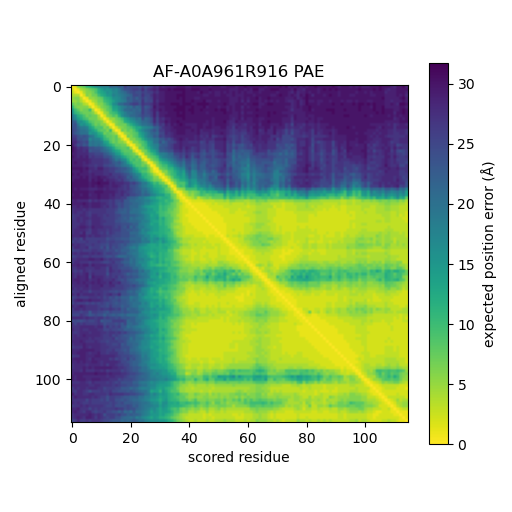0.735 1.230 14.239 1.00 77.44 101 ASN A N 1
ATOM 739 C CA . ASN A 1 101 ? 1.984 0.563 13.876 1.00 77.44 101 ASN A CA 1
ATOM 740 C C . ASN A 1 101 ? 1.704 -0.799 13.222 1.00 77.44 101 ASN A C 1
ATOM 742 O O . ASN A 1 101 ? 1.490 -1.787 13.924 1.00 77.44 101 ASN A O 1
ATOM 746 N N . ALA A 1 102 ? 1.758 -0.855 11.890 1.00 83.19 102 ALA A N 1
ATOM 747 C CA . ALA A 1 102 ? 1.740 -2.116 11.150 1.00 83.19 102 ALA A CA 1
ATOM 748 C C . ALA A 1 102 ? 2.988 -2.969 11.458 1.00 83.19 102 ALA A C 1
ATOM 750 O O . ALA A 1 102 ? 4.063 -2.440 11.771 1.00 83.19 102 ALA A O 1
ATOM 751 N N . ARG A 1 103 ? 2.839 -4.297 11.399 1.00 88.38 103 ARG A N 1
ATOM 752 C CA . ARG A 1 103 ? 3.929 -5.253 11.635 1.00 88.38 103 ARG A CA 1
ATOM 753 C C . ARG A 1 103 ? 4.658 -5.477 10.322 1.00 88.38 103 ARG A C 1
ATOM 755 O O . ARG A 1 103 ? 4.073 -5.974 9.377 1.00 88.38 103 ARG A O 1
ATOM 762 N N . VAL A 1 104 ? 5.938 -5.133 10.297 1.00 91.31 104 VAL A N 1
ATOM 763 C CA . VAL A 1 104 ? 6.728 -5.162 9.066 1.00 91.31 104 VAL A CA 1
ATOM 764 C C . VAL A 1 104 ? 7.723 -6.311 9.109 1.00 91.31 104 VAL A C 1
ATOM 766 O O . VAL A 1 104 ? 8.497 -6.424 10.062 1.00 91.31 104 VAL A O 1
ATOM 769 N N . GLU A 1 105 ? 7.736 -7.128 8.062 1.00 92.50 105 GLU A N 1
ATOM 770 C CA . GLU A 1 105 ? 8.704 -8.205 7.853 1.00 92.50 105 GLU A CA 1
ATOM 771 C C . GLU A 1 105 ? 9.480 -7.993 6.548 1.00 92.50 105 GLU A C 1
ATOM 773 O O . GLU A 1 105 ? 8.966 -7.413 5.595 1.00 92.50 105 GLU A O 1
ATOM 778 N N . GLY A 1 106 ? 10.741 -8.437 6.502 1.00 89.12 106 GLY A N 1
ATOM 779 C CA . GLY A 1 106 ? 11.556 -8.414 5.277 1.00 89.12 106 GLY A CA 1
ATOM 780 C C . GLY A 1 106 ? 12.197 -7.066 4.901 1.00 89.12 106 GLY A C 1
ATOM 781 O O . GLY A 1 106 ? 12.987 -7.009 3.959 1.00 89.12 106 GLY A O 1
ATOM 782 N N . LEU A 1 107 ? 11.964 -5.991 5.669 1.00 86.88 107 LEU A N 1
ATOM 783 C CA . LEU A 1 107 ? 12.520 -4.653 5.387 1.00 86.88 107 LEU A CA 1
ATOM 784 C C . LEU A 1 107 ? 14.064 -4.624 5.311 1.00 86.88 107 LEU A C 1
ATOM 786 O O . LEU A 1 107 ? 14.636 -3.822 4.580 1.00 86.88 107 LEU A O 1
ATOM 790 N N . SER A 1 108 ? 14.752 -5.497 6.055 1.00 87.44 108 SER A N 1
ATOM 791 C CA . SER A 1 108 ? 16.220 -5.530 6.114 1.00 87.44 108 SER A CA 1
ATOM 792 C C . SER A 1 108 ? 16.881 -6.062 4.841 1.00 87.44 108 SER A C 1
ATOM 794 O O . SER A 1 108 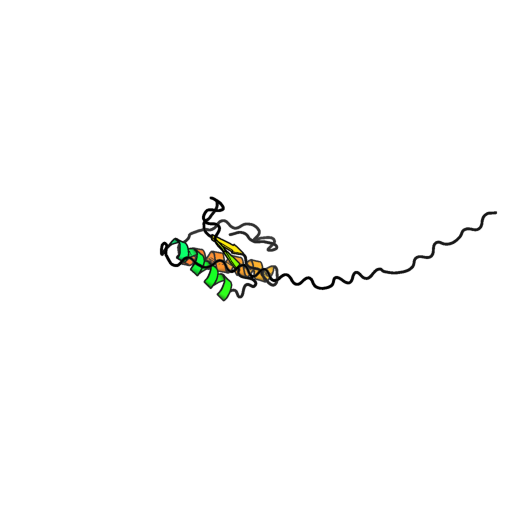? 17.968 -5.601 4.494 1.00 87.44 108 SER A O 1
ATOM 796 N N . SER A 1 109 ? 16.256 -7.023 4.154 1.00 86.19 109 SER A N 1
ATOM 797 C CA . SER A 1 109 ? 16.772 -7.578 2.897 1.00 86.19 109 SER A CA 1
ATOM 798 C C . SER A 1 109 ? 16.157 -6.903 1.667 1.00 86.19 109 SER A C 1
ATOM 800 O O . SER A 1 109 ? 16.808 -6.798 0.624 1.00 86.19 109 SER A O 1
ATOM 802 N N . ALA A 1 110 ? 14.931 -6.383 1.806 1.00 87.44 110 ALA A N 1
ATOM 803 C CA . ALA A 1 110 ? 14.169 -5.704 0.759 1.00 87.44 110 ALA A CA 1
ATOM 804 C C . ALA A 1 110 ? 13.982 -6.536 -0.527 1.00 87.44 110 ALA A C 1
ATOM 806 O O . ALA A 1 110 ? 13.710 -5.984 -1.593 1.00 87.44 110 ALA A O 1
ATOM 807 N N . ASP A 1 111 ? 14.119 -7.862 -0.419 1.00 86.81 111 ASP A N 1
ATOM 808 C CA . ASP A 1 111 ? 13.732 -8.826 -1.457 1.00 86.81 111 ASP A CA 1
ATOM 809 C C . ASP A 1 111 ? 12.207 -8.953 -1.537 1.00 86.81 111 ASP A C 1
ATOM 811 O O . ASP A 1 111 ? 11.619 -9.014 -2.613 1.00 86.81 111 ASP A O 1
ATOM 815 N N . TRP A 1 112 ? 11.567 -8.984 -0.369 1.00 90.44 112 TRP A N 1
ATOM 816 C CA . TRP A 1 112 ? 10.127 -8.981 -0.177 1.00 90.44 112 TRP A CA 1
ATOM 817 C C . TRP A 1 112 ? 9.836 -8.235 1.119 1.00 90.44 112 TRP A C 1
ATOM 819 O O . TRP A 1 112 ? 10.617 -8.304 2.067 1.00 90.44 112 TRP A O 1
ATOM 829 N N . VAL A 1 113 ? 8.725 -7.508 1.152 1.00 92.38 113 VAL A N 1
ATOM 830 C CA . VAL A 1 113 ? 8.293 -6.795 2.351 1.00 92.38 113 VAL A CA 1
ATOM 831 C C . VAL A 1 113 ? 6.820 -7.086 2.571 1.00 92.38 113 VAL A C 1
ATOM 833 O O . VAL A 1 113 ? 6.022 -6.991 1.640 1.00 92.38 113 VAL A O 1
ATOM 836 N N . LEU A 1 114 ? 6.481 -7.466 3.799 1.00 92.06 114 LEU A N 1
ATOM 837 C CA . LEU A 1 114 ? 5.109 -7.669 4.252 1.00 92.06 114 LEU A CA 1
ATOM 838 C C . LEU A 1 114 ? 4.805 -6.623 5.323 1.00 92.06 114 LEU A C 1
ATOM 840 O O . LEU A 1 114 ? 5.636 -6.406 6.206 1.00 92.06 114 LEU A O 1
ATOM 844 N N . ILE A 1 115 ? 3.650 -5.969 5.213 1.00 89.81 115 ILE A N 1
ATOM 845 C CA . ILE A 1 115 ? 3.177 -4.898 6.103 1.00 89.81 115 ILE A CA 1
ATOM 846 C C . ILE A 1 115 ? 1.774 -5.257 6.587 1.00 89.81 115 ILE A C 1
ATOM 848 O O . ILE A 1 115 ? 1.001 -5.772 5.746 1.00 89.81 115 ILE A O 1
#

pLDDT: mean 75.23, std 20.05, range [33.94, 93.94]

Mean predicted aligned error: 14.15 Å

Nearest PDB structures (foldseek):
  3ups-assembly1_A-2  TM=9.620E-01  e=1.211E-05  Zymomonas mobilis subsp. mobilis ZM4 = ATCC 31821
  2id1-assembly2_B  TM=9.729E-01  e=1.457E-05  Chromobacterium violaceum ATCC 12472
  4wcw-assembly1_B  TM=9.060E-01  e=9.879E-05  Mycobacterium tuberculosis H37Rv
  4wcw-assembly2_C  TM=9.052E-01  e=2.035E-03  Mycobacterium tuberculosis H37Rv
  6yxy-assembly1_EI  TM=8.837E-01  e=1.467E-02  Trypanosoma brucei brucei

Radius of gyration: 23.35 Å; Cα contacts (8 Å, |Δi|>4): 105; chains: 1; bounding box: 72×60×42 Å

Secondary structure (DSSP, 8-state):
-PPP---------------------------TTS-TTHHHHHHHHHHHHHHTT-EEEEEEE-BTTBSS-SEEEEEE-SSHHHHHHHHHHHHHHHHHTT------BSTTT-SS-B-

Solvent-accessible surface area (backbone atoms only — not comparable to full-atom values): 7625 Å² total; per-residue (Å²): 140,83,84,86,79,81,85,79,87,78,81,85,82,83,83,81,80,78,86,80,90,75,89,78,87,74,87,72,79,82,78,90,79,78,60,81,67,76,51,44,60,54,49,52,51,53,50,38,39,60,75,56,64,52,39,76,74,45,78,40,84,33,61,91,79,46,93,85,49,52,68,49,76,47,69,42,56,97,41,47,71,49,34,34,51,40,51,54,47,37,55,50,52,39,40,76,71,66,75,47,86,72,68,73,42,45,65,90,75,21,84,53,73,46,106